Protein AF-A0A9Q3XVC5-F1 (afdb_monomer_lite)

Radius of gyration: 18.22 Å; chains: 1; bounding box: 41×33×50 Å

Foldseek 3Di:
DLVVLAVDWDFLVVVVVVCCVVVVVVDDSVNRVVVVVVCVVVVQKDWDFDDDPDDHTTIIIHGDPVNVVVVVVVVVVVVVVVVVVVVVVVVVCCVPVND

Secondary structure (DSSP, 8-state):
-HHHHTTS-EEHHHHHHHHHHTT-TT--HHHHHHHHHHHHHTTSEEEEEE--SSSS-EEEEEE-HHHHHHHHHHHHHHHHHHHHHHHHHHHHHHHHS--

Structure (mmCIF, N/CA/C/O backbone):
data_AF-A0A9Q3XVC5-F1
#
_entry.id   AF-A0A9Q3XVC5-F1
#
loop_
_atom_site.group_PDB
_atom_site.id
_atom_site.type_symbol
_atom_site.label_atom_id
_atom_site.label_alt_id
_atom_site.label_comp_id
_atom_site.label_asym_id
_atom_site.label_entity_id
_atom_site.label_seq_id
_atom_site.pdbx_PDB_ins_code
_atom_site.Cartn_x
_atom_site.Cartn_y
_atom_site.Cartn_z
_atom_site.occupancy
_atom_site.B_iso_or_equiv
_atom_site.auth_seq_id
_atom_site.auth_comp_id
_atom_site.auth_asym_id
_atom_site.auth_atom_id
_atom_site.pdbx_PDB_model_num
ATOM 1 N N . MET A 1 1 ? 0.314 1.163 0.081 1.00 90.94 1 MET A N 1
ATOM 2 C CA . MET A 1 1 ? 1.033 0.721 -1.143 1.00 90.94 1 MET A CA 1
ATOM 3 C C . MET A 1 1 ? 0.094 0.233 -2.239 1.00 90.94 1 MET A C 1
ATOM 5 O O . MET A 1 1 ? 0.060 0.891 -3.267 1.00 90.94 1 MET A O 1
ATOM 9 N N . LEU A 1 2 ? -0.691 -0.842 -2.046 1.00 95.38 2 LEU A N 1
ATOM 10 C CA . LEU A 1 2 ? -1.601 -1.356 -3.093 1.00 95.38 2 LEU A CA 1
ATOM 11 C C . LEU A 1 2 ? -2.543 -0.286 -3.661 1.00 95.38 2 LEU A C 1
ATOM 13 O O . LEU A 1 2 ? -2.664 -0.173 -4.874 1.00 95.38 2 LEU A O 1
ATOM 17 N N . LEU A 1 3 ? -3.132 0.553 -2.801 1.00 95.62 3 LEU A N 1
ATOM 18 C CA . LEU A 1 3 ? -3.989 1.658 -3.242 1.00 95.62 3 LEU A CA 1
ATOM 19 C C . LEU A 1 3 ? -3.273 2.621 -4.206 1.00 95.62 3 LEU A C 1
ATOM 21 O O . LEU A 1 3 ? -3.873 3.054 -5.184 1.00 95.62 3 LEU A O 1
ATOM 25 N N . ILE A 1 4 ? -1.990 2.912 -3.977 1.00 95.12 4 ILE A N 1
ATOM 26 C CA . ILE A 1 4 ? -1.185 3.788 -4.843 1.00 95.12 4 ILE A CA 1
ATOM 27 C C . ILE A 1 4 ? -0.881 3.080 -6.172 1.00 95.12 4 ILE A C 1
ATOM 29 O O . ILE A 1 4 ? -1.176 3.618 -7.233 1.00 95.12 4 ILE A O 1
ATOM 33 N N . ILE A 1 5 ? -0.387 1.837 -6.113 1.00 96.06 5 ILE A N 1
ATOM 34 C CA . ILE A 1 5 ? -0.048 1.018 -7.295 1.00 96.06 5 ILE A CA 1
ATOM 35 C C . ILE A 1 5 ? -1.291 0.717 -8.158 1.00 96.06 5 ILE A C 1
ATOM 37 O O . ILE A 1 5 ? -1.188 0.455 -9.353 1.00 96.06 5 ILE A O 1
ATOM 41 N N . SER A 1 6 ? -2.492 0.753 -7.575 1.00 95.75 6 SER A N 1
ATOM 42 C CA . SER A 1 6 ? -3.737 0.508 -8.311 1.00 95.75 6 SER A CA 1
ATOM 43 C C . SER A 1 6 ? -4.105 1.606 -9.314 1.00 95.75 6 SER A C 1
ATOM 45 O O . SER A 1 6 ? -4.872 1.327 -10.245 1.00 95.75 6 SER A O 1
ATOM 47 N N . ARG A 1 7 ? -3.571 2.821 -9.115 1.00 94.12 7 ARG A N 1
ATOM 48 C CA . ARG A 1 7 ? -3.855 4.023 -9.914 1.00 94.12 7 ARG A CA 1
ATOM 49 C C . ARG A 1 7 ? -2.939 4.133 -11.126 1.00 94.12 7 ARG A C 1
ATOM 51 O O . ARG A 1 7 ? -3.399 4.496 -12.201 1.00 94.12 7 ARG A O 1
ATOM 58 N N . GLU A 1 8 ? -1.665 3.808 -10.948 1.00 91.06 8 GLU A N 1
ATOM 59 C CA . GLU A 1 8 ? -0.637 3.897 -11.982 1.00 91.06 8 GLU A CA 1
ATOM 60 C C . GLU A 1 8 ? 0.498 2.900 -11.713 1.00 91.06 8 GLU A C 1
ATOM 62 O O . GLU A 1 8 ? 0.752 2.507 -10.572 1.00 91.06 8 GLU A O 1
ATOM 67 N N . GLU A 1 9 ? 1.183 2.480 -12.778 1.00 92.69 9 GLU A N 1
ATOM 68 C CA . GLU A 1 9 ? 2.354 1.607 -12.682 1.00 92.69 9 GLU A CA 1
ATOM 69 C C . GLU A 1 9 ? 3.580 2.423 -12.256 1.00 92.69 9 GLU A C 1
ATOM 71 O O . GLU A 1 9 ? 3.954 3.387 -12.923 1.00 92.69 9 GLU A O 1
ATOM 76 N N . LEU A 1 10 ? 4.236 2.031 -11.162 1.00 92.81 10 LEU A N 1
ATOM 77 C CA . LEU A 1 10 ? 5.277 2.839 -10.515 1.00 92.81 10 LEU A CA 1
ATOM 78 C C . LEU A 1 10 ? 6.528 2.027 -10.205 1.00 92.81 10 LEU A C 1
ATOM 80 O O . LEU A 1 10 ? 6.442 0.851 -9.866 1.00 92.81 10 LEU A O 1
ATOM 84 N N . TYR A 1 11 ? 7.697 2.667 -10.244 1.00 91.94 11 TYR A N 1
ATOM 85 C CA . TYR A 1 11 ? 8.934 2.095 -9.705 1.00 91.94 11 TYR A CA 1
ATOM 86 C C . TYR A 1 11 ? 9.190 2.573 -8.270 1.00 91.94 11 TYR A C 1
ATOM 88 O O . TYR A 1 11 ? 8.618 3.569 -7.825 1.00 91.94 11 TYR A O 1
ATOM 96 N N . GLY A 1 12 ? 10.058 1.856 -7.547 1.00 87.81 12 GLY A N 1
ATOM 97 C CA . GLY A 1 12 ? 10.223 1.980 -6.089 1.00 87.81 12 GLY A CA 1
ATOM 98 C C . GLY A 1 12 ? 10.416 3.409 -5.570 1.00 87.81 12 GLY A C 1
ATOM 99 O O . GLY A 1 12 ? 9.759 3.793 -4.609 1.00 87.81 12 GLY A O 1
ATOM 100 N N . TYR A 1 13 ? 11.238 4.220 -6.242 1.00 88.81 13 TYR A N 1
ATOM 101 C CA . TYR A 1 13 ? 11.467 5.614 -5.847 1.00 88.81 13 TYR A CA 1
ATOM 102 C C . TYR A 1 13 ? 10.200 6.478 -5.948 1.00 88.81 13 TYR A C 1
ATOM 104 O O . TYR A 1 13 ? 9.853 7.159 -4.989 1.00 88.81 13 TYR A O 1
ATOM 112 N N . VAL A 1 14 ? 9.465 6.415 -7.068 1.00 91.50 14 VAL A N 1
ATOM 113 C CA . VAL A 1 14 ? 8.221 7.198 -7.215 1.00 91.50 14 VAL A CA 1
ATOM 114 C C . VAL A 1 14 ? 7.166 6.697 -6.239 1.00 91.50 14 VAL A C 1
ATOM 116 O O . VAL A 1 14 ? 6.441 7.497 -5.662 1.00 91.50 14 VAL A O 1
ATOM 119 N N . LEU A 1 15 ? 7.102 5.387 -5.984 1.00 92.38 15 LEU A N 1
ATOM 120 C CA . LEU A 1 15 ? 6.212 4.857 -4.955 1.00 92.38 15 LEU A CA 1
ATOM 121 C C . LEU A 1 15 ? 6.535 5.430 -3.567 1.00 92.38 15 LEU A C 1
ATOM 123 O O . LEU A 1 15 ? 5.601 5.768 -2.841 1.00 92.38 15 LEU A O 1
ATOM 127 N N . ASN A 1 16 ? 7.817 5.549 -3.207 1.00 90.69 16 ASN A N 1
ATOM 128 C CA . ASN A 1 16 ? 8.208 6.195 -1.956 1.00 90.69 16 ASN A CA 1
ATOM 129 C C . ASN A 1 16 ? 7.750 7.658 -1.942 1.00 90.69 16 ASN A C 1
ATOM 131 O O . ASN A 1 16 ? 7.024 8.059 -1.041 1.00 90.69 16 ASN A O 1
ATOM 135 N N . GLN A 1 17 ? 8.047 8.420 -2.995 1.00 91.25 17 GLN A N 1
ATOM 136 C CA . GLN A 1 17 ? 7.602 9.809 -3.099 1.00 91.25 17 GLN A CA 1
ATOM 137 C C . GLN A 1 17 ? 6.079 9.950 -2.904 1.00 91.25 17 GLN A C 1
ATOM 139 O O . GLN A 1 17 ? 5.632 10.764 -2.101 1.00 91.25 17 GLN A O 1
ATOM 144 N N . ARG A 1 18 ? 5.273 9.099 -3.552 1.00 92.94 18 ARG A N 1
ATOM 145 C CA . ARG A 1 18 ? 3.808 9.093 -3.387 1.00 92.94 18 ARG A CA 1
ATOM 146 C C . ARG A 1 18 ? 3.360 8.753 -1.963 1.00 92.94 18 ARG A C 1
ATOM 148 O O . ARG A 1 18 ? 2.336 9.262 -1.513 1.00 92.94 18 ARG A O 1
ATOM 155 N N . LEU A 1 19 ? 4.073 7.865 -1.266 1.00 91.75 19 LEU A N 1
ATOM 156 C CA . LEU A 1 19 ? 3.793 7.542 0.137 1.00 91.75 19 LEU A CA 1
ATOM 157 C C . LEU A 1 19 ? 4.061 8.753 1.034 1.00 91.75 19 LEU A C 1
ATOM 159 O O . LEU A 1 19 ? 3.198 9.111 1.833 1.00 91.75 19 LEU A O 1
ATOM 163 N N . GLN A 1 20 ? 5.205 9.406 0.848 1.00 91.31 20 GLN A N 1
ATOM 164 C CA . GLN A 1 20 ? 5.603 10.609 1.580 1.00 91.31 20 GLN A CA 1
ATOM 165 C C . GLN A 1 20 ? 4.578 11.738 1.372 1.00 91.31 20 GLN A C 1
ATOM 167 O O . GLN A 1 20 ? 4.048 12.278 2.340 1.00 91.31 20 GLN A O 1
ATOM 172 N N . GLU A 1 21 ? 4.185 12.001 0.118 1.00 92.12 21 GLU A N 1
ATOM 173 C CA . GLU A 1 21 ? 3.122 12.960 -0.247 1.00 92.12 21 GLU A CA 1
ATOM 174 C C . GLU A 1 21 ? 1.757 12.624 0.383 1.00 92.12 21 GLU A C 1
ATOM 176 O O . GLU A 1 21 ? 0.923 13.505 0.573 1.00 92.12 21 GLU A O 1
ATOM 181 N N . SER A 1 22 ? 1.521 11.354 0.725 1.00 91.94 22 SER A N 1
ATOM 182 C CA . SER A 1 22 ? 0.286 10.881 1.366 1.00 91.94 22 SER A CA 1
ATOM 183 C C . SER A 1 22 ? 0.352 10.885 2.902 1.00 91.94 22 SER A C 1
ATOM 185 O O . SER A 1 22 ? -0.531 10.311 3.539 1.00 91.94 22 SER A O 1
ATOM 187 N N . GLY A 1 23 ? 1.384 11.490 3.503 1.00 92.25 23 GLY A N 1
ATOM 188 C CA . GLY A 1 23 ? 1.551 11.585 4.959 1.00 92.25 23 GLY A CA 1
ATOM 189 C C . GLY A 1 23 ? 2.248 10.385 5.609 1.00 92.25 23 GLY A C 1
ATOM 190 O O . GLY A 1 23 ? 2.180 10.231 6.824 1.00 92.25 23 GLY A O 1
ATOM 191 N N . PHE A 1 24 ? 2.908 9.524 4.825 1.00 90.75 24 PHE A N 1
ATOM 192 C CA . PHE A 1 24 ? 3.747 8.430 5.336 1.00 90.75 24 PHE A CA 1
ATOM 193 C C . PHE A 1 24 ? 5.228 8.825 5.366 1.00 90.75 24 PHE A C 1
ATOM 195 O O . PHE A 1 24 ? 6.095 8.054 4.955 1.00 90.75 24 PHE A O 1
ATOM 202 N N . ASP A 1 25 ? 5.510 10.037 5.830 1.00 85.25 25 ASP A N 1
ATOM 203 C CA . ASP A 1 25 ? 6.835 10.653 5.796 1.00 85.25 25 ASP A CA 1
ATOM 204 C C . ASP A 1 25 ? 7.894 9.897 6.621 1.00 85.25 25 ASP A C 1
ATOM 206 O O . ASP A 1 25 ? 9.069 9.808 6.267 1.00 85.25 25 ASP A O 1
ATOM 210 N N . THR A 1 26 ? 7.450 9.234 7.683 1.00 85.50 26 THR A N 1
ATOM 211 C CA . THR A 1 26 ? 8.290 8.402 8.558 1.00 85.50 26 THR A CA 1
ATOM 212 C C . THR A 1 26 ? 8.646 7.019 7.992 1.00 85.50 26 THR A C 1
ATOM 214 O O . THR A 1 26 ? 9.436 6.289 8.598 1.00 85.50 26 THR A O 1
ATOM 217 N N . VAL A 1 27 ? 8.093 6.616 6.840 1.00 84.38 27 VAL A N 1
ATOM 218 C CA . VAL A 1 27 ? 8.361 5.294 6.251 1.00 84.38 27 VAL A CA 1
ATOM 219 C C . VAL A 1 27 ? 9.703 5.296 5.521 1.00 84.38 27 VAL A C 1
ATOM 221 O O . VAL A 1 27 ? 9.878 5.965 4.506 1.00 84.38 27 VAL A O 1
ATOM 224 N N . SER A 1 28 ? 10.646 4.491 6.013 1.00 81.62 28 SER A N 1
ATOM 225 C CA . SER A 1 28 ? 11.971 4.348 5.400 1.00 81.62 28 SER A CA 1
ATOM 226 C C . SER A 1 28 ? 11.955 3.502 4.120 1.00 81.62 28 SER A C 1
ATOM 228 O O . SER A 1 28 ? 11.154 2.571 3.982 1.00 81.62 28 SER A O 1
ATOM 230 N N . ASP A 1 29 ? 12.932 3.727 3.235 1.00 76.56 29 ASP A N 1
ATOM 231 C CA . ASP A 1 29 ? 13.193 2.854 2.078 1.00 76.56 29 ASP A CA 1
ATOM 232 C C . ASP A 1 29 ? 13.358 1.382 2.489 1.00 76.56 29 ASP A C 1
ATOM 234 O O . ASP A 1 29 ? 12.843 0.478 1.824 1.00 76.56 29 ASP A O 1
ATOM 238 N N . GLY A 1 30 ? 14.007 1.136 3.634 1.00 84.44 30 GLY A N 1
ATOM 239 C CA . GLY A 1 30 ? 14.205 -0.198 4.206 1.00 84.44 30 GLY A CA 1
ATOM 240 C C . GLY A 1 30 ? 12.902 -0.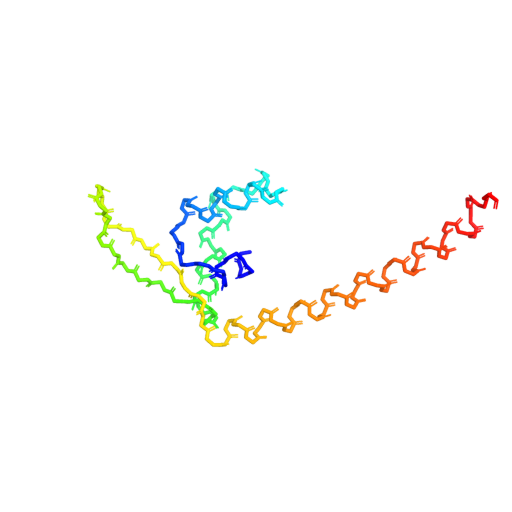925 4.556 1.00 84.44 30 GLY A C 1
ATOM 241 O O . GLY A 1 30 ? 12.895 -2.147 4.663 1.00 84.44 30 GLY A O 1
ATOM 242 N N . THR A 1 31 ? 11.787 -0.203 4.678 1.00 87.00 31 THR A N 1
ATOM 243 C CA . THR A 1 31 ? 10.450 -0.758 4.929 1.00 87.00 31 THR A CA 1
ATOM 244 C C . THR A 1 31 ? 9.684 -1.025 3.629 1.00 87.00 31 THR A C 1
ATOM 246 O O . THR A 1 31 ? 8.898 -1.972 3.547 1.00 87.00 31 THR A O 1
ATOM 249 N N . ILE A 1 32 ? 9.925 -0.223 2.588 1.00 88.25 32 ILE A N 1
ATOM 250 C CA . ILE A 1 32 ? 9.171 -0.281 1.329 1.00 88.25 32 ILE A CA 1
ATOM 251 C C . ILE A 1 32 ? 9.520 -1.532 0.524 1.00 88.25 32 ILE A C 1
ATOM 253 O O . ILE A 1 32 ? 8.622 -2.241 0.065 1.00 88.25 32 ILE A O 1
ATOM 257 N N . TYR A 1 33 ? 10.807 -1.842 0.361 1.00 88.56 33 TYR A N 1
ATOM 258 C CA . TYR A 1 33 ? 11.219 -2.978 -0.469 1.00 88.56 33 TYR A CA 1
ATOM 259 C C . TYR A 1 33 ? 10.761 -4.338 0.084 1.00 88.56 33 TYR A C 1
ATOM 261 O O . TYR A 1 33 ? 10.217 -5.123 -0.699 1.00 88.56 33 TYR A O 1
ATOM 269 N N . PRO A 1 34 ? 10.871 -4.630 1.397 1.00 92.81 34 PRO A N 1
ATOM 270 C CA . PRO A 1 34 ? 10.296 -5.850 1.964 1.00 92.81 34 PRO A CA 1
ATOM 271 C C . PRO A 1 34 ? 8.776 -5.937 1.789 1.00 92.81 34 PRO A C 1
ATOM 273 O O . PRO A 1 34 ? 8.246 -7.007 1.485 1.00 92.81 34 PRO A O 1
ATOM 276 N N . ALA A 1 35 ? 8.060 -4.815 1.919 1.00 93.25 35 ALA A N 1
ATOM 277 C CA . ALA A 1 35 ? 6.618 -4.782 1.691 1.00 93.25 35 ALA A CA 1
ATOM 278 C C . ALA A 1 35 ? 6.261 -5.091 0.226 1.00 93.25 35 ALA A C 1
ATOM 280 O O . ALA A 1 35 ? 5.360 -5.887 -0.031 1.00 93.25 35 ALA A O 1
ATOM 281 N N . LEU A 1 36 ? 7.003 -4.541 -0.739 1.00 94.00 36 LEU A N 1
ATOM 282 C CA . LEU A 1 36 ? 6.836 -4.870 -2.158 1.00 94.00 36 LEU A CA 1
ATOM 283 C C . LEU A 1 36 ? 7.121 -6.345 -2.446 1.00 94.00 36 LEU A C 1
ATOM 285 O O . LEU A 1 36 ? 6.346 -6.987 -3.152 1.00 94.00 36 LEU A O 1
ATOM 289 N N . GLN A 1 37 ? 8.191 -6.905 -1.875 1.00 94.00 37 GLN A N 1
ATOM 290 C CA . GLN A 1 37 ? 8.499 -8.332 -2.007 1.00 94.00 37 GLN A CA 1
ATOM 291 C C . GLN A 1 37 ? 7.371 -9.207 -1.456 1.00 94.00 37 GLN A C 1
ATOM 293 O O . GLN A 1 37 ? 6.994 -10.191 -2.093 1.00 94.00 37 GLN A O 1
ATOM 298 N N . LYS A 1 38 ? 6.791 -8.833 -0.308 1.00 96.56 38 LYS A N 1
ATOM 299 C CA . LYS A 1 38 ? 5.635 -9.531 0.260 1.00 96.56 38 LYS A CA 1
ATOM 300 C C . LYS A 1 38 ? 4.437 -9.489 -0.691 1.00 96.56 38 LYS A C 1
ATOM 302 O O . LYS A 1 38 ? 3.907 -10.548 -1.006 1.00 96.56 38 LYS A O 1
ATOM 307 N N . LEU A 1 39 ? 4.070 -8.310 -1.194 1.00 97.06 39 LEU A N 1
ATOM 308 C CA . LEU A 1 39 ? 2.948 -8.150 -2.127 1.00 97.06 39 LEU A CA 1
ATOM 309 C C . LEU A 1 39 ? 3.155 -8.921 -3.441 1.00 97.06 39 LEU A C 1
ATOM 311 O O . LEU A 1 39 ? 2.194 -9.445 -3.997 1.00 97.06 39 LEU A O 1
ATOM 315 N N . GLN A 1 40 ? 4.395 -9.012 -3.935 1.00 96.88 40 GLN A N 1
ATOM 316 C CA . GLN A 1 40 ? 4.722 -9.841 -5.100 1.00 96.88 40 GLN A CA 1
ATOM 317 C C . GLN A 1 40 ? 4.563 -11.331 -4.804 1.00 96.88 40 GLN A C 1
ATOM 319 O O . GLN A 1 40 ? 3.982 -12.058 -5.603 1.00 96.88 40 GLN A O 1
ATOM 324 N N . ARG A 1 41 ? 5.075 -11.788 -3.656 1.00 97.94 41 ARG A N 1
ATOM 325 C CA . ARG A 1 41 ? 4.977 -13.188 -3.226 1.00 97.94 41 ARG A CA 1
ATOM 326 C C . ARG A 1 41 ? 3.528 -13.625 -3.008 1.00 97.94 41 ARG A C 1
ATOM 328 O O . ARG A 1 41 ? 3.205 -14.773 -3.272 1.00 97.94 41 ARG A O 1
ATOM 335 N N . GLU A 1 42 ? 2.675 -12.716 -2.547 1.00 97.94 42 GLU A N 1
ATOM 336 C CA . GLU A 1 42 ? 1.231 -12.938 -2.391 1.00 97.94 42 GLU A CA 1
ATOM 337 C C . GLU A 1 42 ? 0.458 -12.819 -3.717 1.00 97.94 42 GLU A C 1
ATOM 339 O O . GLU A 1 42 ? -0.747 -13.027 -3.742 1.00 97.94 42 GLU A O 1
ATOM 344 N N . GLY A 1 43 ? 1.128 -12.493 -4.829 1.00 98.19 43 GLY A N 1
ATOM 345 C CA . GLY A 1 43 ? 0.502 -12.394 -6.149 1.00 98.19 43 GLY A CA 1
ATOM 346 C C . GLY A 1 43 ? -0.321 -11.123 -6.370 1.00 98.19 43 GLY A C 1
ATOM 347 O O . GLY A 1 43 ? -0.950 -10.978 -7.415 1.00 98.19 43 GLY A O 1
ATOM 348 N N . TYR A 1 44 ? -0.303 -10.165 -5.440 1.00 98.56 44 TYR A N 1
ATOM 349 C CA . TYR A 1 44 ? -1.100 -8.935 -5.535 1.00 98.56 44 TYR A CA 1
ATOM 350 C C . TYR A 1 44 ? -0.508 -7.887 -6.476 1.00 98.56 44 TYR A C 1
ATOM 352 O O . TYR A 1 44 ? -1.225 -7.022 -6.985 1.00 98.56 44 TYR A O 1
ATOM 360 N N . ILE A 1 45 ? 0.800 -7.948 -6.719 1.00 98.31 45 ILE A N 1
ATOM 361 C CA . ILE A 1 45 ? 1.468 -7.103 -7.707 1.00 98.31 45 ILE A CA 1
ATOM 362 C C . ILE A 1 45 ? 2.439 -7.933 -8.544 1.00 98.31 45 ILE A C 1
ATOM 364 O O . ILE A 1 45 ? 3.055 -8.882 -8.062 1.00 98.31 45 ILE A O 1
ATOM 368 N N . VAL A 1 46 ? 2.640 -7.516 -9.787 1.00 97.56 46 VAL A N 1
ATOM 369 C CA . VAL A 1 46 ? 3.728 -7.989 -10.649 1.00 97.56 46 VAL A CA 1
ATOM 370 C C . VAL A 1 46 ? 4.759 -6.887 -10.818 1.00 97.56 46 VAL A C 1
ATOM 372 O O . VAL A 1 46 ? 4.447 -5.705 -10.673 1.00 97.56 46 VAL A O 1
ATOM 375 N N . GLY A 1 47 ? 6.003 -7.279 -11.080 1.00 95.62 47 GLY A N 1
ATOM 376 C CA . GLY A 1 47 ? 7.110 -6.352 -11.265 1.00 95.62 47 GLY A CA 1
ATOM 377 C C . GLY A 1 47 ? 7.852 -6.653 -12.557 1.00 95.62 47 GLY A C 1
ATOM 378 O O . GLY A 1 47 ? 8.374 -7.755 -12.704 1.00 95.62 47 GLY A O 1
ATOM 379 N N . GLU A 1 48 ? 7.939 -5.672 -13.446 1.00 94.81 48 GLU A N 1
ATOM 380 C CA . GLU A 1 48 ? 8.563 -5.790 -14.764 1.00 94.81 48 GLU A CA 1
ATOM 381 C C . GLU A 1 48 ? 9.774 -4.864 -14.866 1.00 94.81 48 GLU A C 1
ATOM 383 O O . GLU A 1 48 ? 9.696 -3.678 -14.539 1.00 94.81 48 GLU A O 1
ATOM 388 N N . MET A 1 49 ? 10.902 -5.393 -15.340 1.00 95.12 49 MET A N 1
ATOM 389 C CA . MET A 1 49 ? 12.061 -4.564 -15.664 1.00 95.12 49 MET A CA 1
ATOM 390 C C . MET A 1 49 ? 11.806 -3.827 -16.974 1.00 95.12 49 MET A C 1
ATOM 392 O O . MET A 1 49 ? 11.544 -4.451 -18.000 1.00 95.12 49 MET A O 1
ATOM 396 N N . ARG A 1 50 ? 11.918 -2.499 -16.953 1.00 94.06 50 ARG A N 1
ATOM 397 C CA . ARG A 1 50 ? 11.761 -1.650 -18.136 1.00 94.06 50 ARG A CA 1
ATOM 398 C C . ARG A 1 50 ? 12.977 -0.758 -18.307 1.00 94.06 50 ARG A C 1
ATOM 400 O O . ARG A 1 50 ? 13.569 -0.305 -17.325 1.00 94.06 50 ARG A O 1
ATOM 407 N N . LYS A 1 51 ? 13.340 -0.492 -19.562 1.00 91.81 51 LYS A N 1
ATOM 408 C CA . LYS A 1 51 ? 14.330 0.543 -19.878 1.00 91.81 51 LYS A CA 1
ATOM 409 C C . LYS A 1 51 ? 13.773 1.885 -19.411 1.00 91.81 51 LYS A C 1
ATOM 411 O O . LYS A 1 51 ? 12.631 2.214 -19.725 1.00 91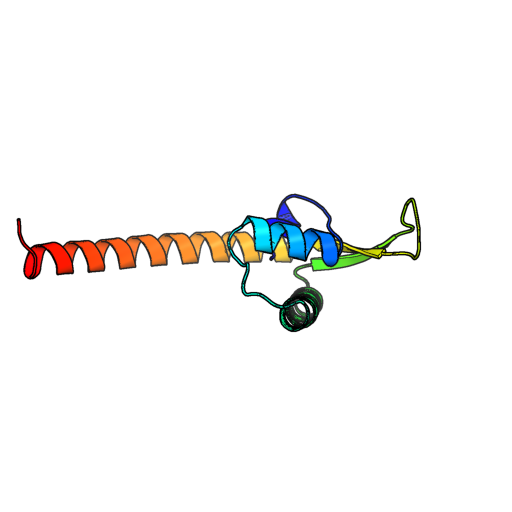.81 51 LYS A O 1
ATOM 416 N N . SER A 1 52 ? 14.553 2.627 -18.639 1.00 83.25 52 SER A N 1
ATOM 417 C CA . SER A 1 52 ? 14.236 4.018 -18.349 1.00 83.25 52 SER A CA 1
ATOM 418 C C . SER A 1 52 ? 14.680 4.897 -19.525 1.00 83.25 52 SER A C 1
ATOM 420 O O . SER A 1 52 ? 15.601 4.513 -20.250 1.00 83.25 52 SER A O 1
ATOM 422 N N . PRO A 1 53 ? 14.049 6.070 -19.724 1.00 78.75 53 PRO A N 1
ATOM 423 C CA . PRO A 1 53 ? 14.514 7.053 -20.707 1.00 78.75 53 PRO A CA 1
ATOM 424 C C . PRO A 1 53 ? 15.970 7.466 -20.462 1.00 78.75 53 PRO A C 1
ATOM 426 O O . PRO A 1 53 ? 16.726 7.676 -21.402 1.00 78.75 53 PRO A O 1
ATOM 429 N N . GLU A 1 54 ? 16.365 7.514 -19.187 1.00 82.69 54 GLU A N 1
ATOM 430 C CA . GLU A 1 54 ? 17.717 7.827 -18.740 1.00 82.69 54 GLU A CA 1
ATOM 431 C C . GLU A 1 54 ? 18.142 6.871 -17.618 1.00 82.69 54 GLU A C 1
ATOM 433 O O . GLU A 1 54 ? 17.354 6.550 -16.717 1.00 82.69 54 GLU A O 1
ATOM 438 N N . GLY A 1 55 ? 19.396 6.418 -17.654 1.00 84.50 55 GLY A N 1
ATOM 439 C CA . GLY A 1 55 ? 19.994 5.584 -16.608 1.00 84.50 55 GLY A CA 1
ATOM 440 C C . GLY A 1 55 ? 19.666 4.081 -16.690 1.00 84.50 55 GLY A C 1
ATOM 441 O O . GLY A 1 55 ? 19.273 3.579 -17.745 1.00 84.50 55 GLY A O 1
ATOM 442 N N . PRO A 1 56 ? 19.888 3.331 -15.593 1.00 91.06 56 PRO A N 1
ATOM 443 C CA . PRO A 1 56 ? 19.701 1.884 -15.569 1.00 91.06 56 PRO A CA 1
ATOM 444 C C . PRO A 1 56 ? 18.221 1.497 -15.585 1.00 91.06 56 PRO A C 1
ATOM 446 O O . PRO A 1 56 ? 17.361 2.228 -15.093 1.00 91.06 56 PRO A O 1
ATOM 449 N N . ALA A 1 57 ? 17.940 0.293 -16.088 1.00 92.19 57 ALA A N 1
ATOM 450 C CA . ALA A 1 57 ? 16.594 -0.267 -16.101 1.00 92.19 57 ALA A CA 1
ATOM 451 C C . ALA A 1 57 ? 15.950 -0.240 -14.704 1.00 92.19 57 ALA A C 1
ATOM 453 O O . ALA A 1 57 ? 16.588 -0.544 -13.694 1.00 92.19 57 ALA A O 1
ATOM 454 N N . ARG A 1 58 ? 14.658 0.092 -14.660 1.00 94.19 58 ARG A N 1
ATOM 455 C CA . ARG A 1 58 ? 13.876 0.214 -13.425 1.00 94.19 58 ARG A CA 1
ATOM 456 C C . ARG A 1 58 ? 12.816 -0.874 -13.376 1.00 94.19 58 ARG A C 1
ATOM 458 O O . ARG A 1 58 ? 12.216 -1.211 -14.396 1.00 94.19 58 ARG A O 1
ATOM 465 N N . LYS A 1 59 ? 12.565 -1.405 -12.181 1.00 93.81 59 LYS A N 1
ATOM 466 C CA . LYS A 1 59 ? 11.462 -2.338 -11.943 1.00 93.81 59 LYS A CA 1
ATOM 467 C C . LYS A 1 59 ? 10.180 -1.551 -11.694 1.00 93.81 59 LYS A C 1
ATOM 469 O O . LYS A 1 59 ? 10.096 -0.841 -10.693 1.00 93.81 59 LYS A O 1
ATOM 474 N N . TYR A 1 60 ? 9.212 -1.675 -12.593 1.00 95.00 60 TYR A N 1
ATOM 475 C CA . TYR A 1 60 ? 7.880 -1.089 -12.461 1.00 95.00 60 TYR A CA 1
ATOM 476 C C . TYR A 1 60 ? 6.922 -2.117 -11.881 1.00 95.00 60 TYR A C 1
ATOM 478 O O . TYR A 1 60 ? 6.913 -3.268 -12.311 1.00 95.00 60 TYR A O 1
ATOM 486 N N . PHE A 1 61 ? 6.119 -1.697 -10.913 1.00 96.38 61 PHE A N 1
ATOM 487 C CA . PHE A 1 61 ? 5.127 -2.521 -10.246 1.00 96.38 61 PHE A CA 1
ATOM 488 C C . PHE A 1 61 ? 3.729 -2.184 -10.743 1.00 96.38 61 PHE A C 1
ATOM 490 O O . PHE A 1 61 ? 3.371 -1.013 -10.874 1.00 96.38 61 PHE A O 1
ATOM 497 N N . LYS A 1 62 ? 2.932 -3.225 -10.968 1.00 97.12 62 LYS A N 1
ATOM 498 C CA . LYS A 1 62 ? 1.539 -3.145 -11.405 1.00 97.12 62 LYS A CA 1
ATOM 499 C C . LYS A 1 62 ? 0.678 -4.043 -10.531 1.00 97.12 62 LYS A C 1
ATOM 501 O O . LYS A 1 62 ? 1.088 -5.154 -10.203 1.00 97.12 62 LYS A O 1
ATOM 506 N N . ILE A 1 63 ? -0.520 -3.583 -10.181 1.00 98.25 63 ILE A N 1
ATOM 507 C CA . ILE A 1 63 ? -1.493 -4.397 -9.448 1.00 98.25 63 ILE A CA 1
ATOM 508 C C . ILE A 1 63 ? -2.066 -5.512 -10.338 1.00 98.25 63 ILE A C 1
ATOM 510 O O . ILE A 1 63 ? -2.354 -5.290 -11.516 1.00 98.25 63 ILE A O 1
ATOM 514 N N . THR A 1 64 ? -2.254 -6.703 -9.775 1.00 98.44 64 THR A N 1
ATOM 515 C CA . THR A 1 64 ? -2.923 -7.831 -10.445 1.00 98.44 64 THR A CA 1
ATOM 516 C C . THR A 1 64 ? -4.438 -7.794 -10.225 1.00 98.44 64 THR A C 1
ATOM 518 O O . THR A 1 64 ? -4.948 -6.960 -9.474 1.00 98.44 64 THR A O 1
ATOM 521 N N . ALA A 1 65 ? -5.181 -8.702 -10.866 1.00 98.25 65 ALA A N 1
ATOM 522 C CA . ALA A 1 65 ? -6.609 -8.882 -10.590 1.00 98.25 65 ALA A CA 1
ATOM 523 C C . ALA A 1 65 ? -6.856 -9.303 -9.128 1.00 98.25 65 ALA A C 1
ATOM 525 O O . ALA A 1 65 ? -7.691 -8.706 -8.444 1.00 98.25 65 ALA A O 1
ATOM 526 N N . ASP A 1 66 ?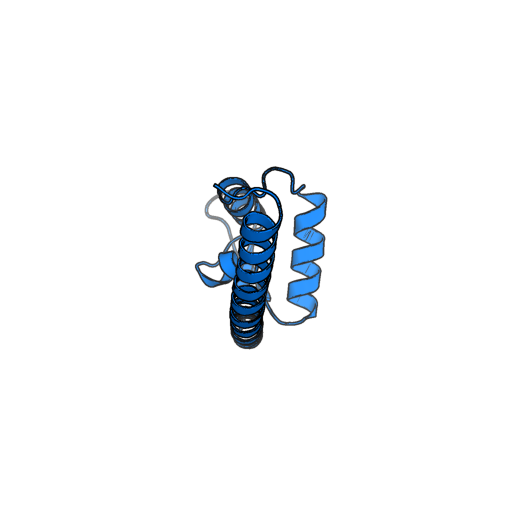 -6.059 -10.243 -8.615 1.00 98.38 66 ASP A N 1
ATOM 527 C CA . ASP A 1 66 ? -6.126 -10.684 -7.218 1.00 98.38 66 ASP A CA 1
ATOM 528 C C . ASP A 1 66 ? -5.781 -9.542 -6.259 1.00 98.38 66 ASP A C 1
ATOM 530 O O . ASP A 1 66 ? -6.466 -9.329 -5.262 1.00 98.38 66 ASP A O 1
ATOM 534 N N . GLY A 1 67 ? -4.777 -8.728 -6.603 1.00 98.44 67 GLY A N 1
ATOM 535 C CA . GLY A 1 67 ? -4.427 -7.537 -5.836 1.00 98.44 67 GLY A CA 1
ATOM 536 C C . GLY A 1 67 ? -5.542 -6.496 -5.793 1.00 98.44 67 GLY A C 1
ATOM 537 O O . GLY A 1 67 ? -5.752 -5.877 -4.751 1.00 98.44 67 GLY A O 1
ATOM 538 N N . ARG A 1 68 ? -6.286 -6.307 -6.894 1.00 98.25 68 ARG A N 1
ATOM 539 C CA . ARG A 1 68 ? -7.462 -5.418 -6.922 1.00 98.25 68 ARG A CA 1
ATOM 540 C C . ARG A 1 68 ? -8.583 -5.947 -6.034 1.00 98.25 68 ARG A C 1
ATOM 542 O O . ARG A 1 68 ? -9.144 -5.170 -5.269 1.00 98.25 68 ARG A O 1
ATOM 549 N N . THR A 1 69 ? -8.850 -7.249 -6.089 1.00 98.38 69 THR A N 1
ATOM 550 C CA . THR A 1 69 ? -9.853 -7.906 -5.236 1.00 98.38 69 THR A CA 1
ATOM 551 C C . THR A 1 69 ? -9.484 -7.776 -3.758 1.00 98.38 69 THR A C 1
ATOM 553 O O . THR A 1 69 ? -10.298 -7.346 -2.943 1.00 98.38 69 THR A O 1
ATOM 556 N N . HIS A 1 70 ? -8.223 -8.052 -3.412 1.00 98.12 70 HIS A N 1
ATOM 557 C CA . HIS A 1 70 ? -7.711 -7.889 -2.054 1.00 98.12 70 HIS A CA 1
ATOM 558 C C . HIS A 1 70 ? -7.803 -6.435 -1.570 1.00 98.12 70 HIS A C 1
ATOM 560 O O . HIS A 1 70 ? -8.221 -6.173 -0.443 1.00 98.12 70 HIS A O 1
ATOM 566 N N . LEU A 1 71 ? -7.445 -5.475 -2.429 1.00 98.12 71 LEU A N 1
ATOM 567 C CA . LEU A 1 71 ? -7.552 -4.052 -2.120 1.00 98.12 71 LEU A CA 1
ATOM 568 C C . LEU A 1 71 ? -9.003 -3.634 -1.859 1.00 98.12 71 LEU A C 1
ATOM 570 O O . LEU A 1 71 ? -9.245 -2.880 -0.920 1.00 98.12 71 LEU A O 1
ATOM 574 N N . GLN A 1 72 ? -9.956 -4.112 -2.660 1.00 98.25 72 GLN A N 1
ATOM 575 C CA . GLN A 1 72 ? -11.369 -3.806 -2.460 1.00 98.25 72 GLN A CA 1
ATOM 576 C C . GLN A 1 72 ? -11.856 -4.303 -1.093 1.00 98.25 72 GLN A C 1
ATOM 578 O O . GLN A 1 72 ? -12.379 -3.509 -0.313 1.00 98.25 72 GLN A O 1
ATOM 583 N N . LEU A 1 73 ? -11.585 -5.569 -0.759 1.00 97.94 73 LEU A N 1
ATOM 584 C CA . LEU A 1 73 ? -11.945 -6.144 0.540 1.00 97.94 73 LEU A CA 1
ATOM 585 C C . LEU A 1 73 ? -11.312 -5.371 1.708 1.00 97.94 73 LEU A C 1
ATOM 587 O O . LEU A 1 73 ? -11.950 -5.136 2.737 1.00 97.94 73 LEU A O 1
ATOM 591 N N . PHE A 1 74 ? -10.056 -4.948 1.548 1.00 97.38 74 PHE A N 1
ATOM 592 C CA . PHE A 1 74 ? -9.374 -4.126 2.541 1.00 97.38 74 PHE A CA 1
ATOM 593 C C . PHE A 1 74 ? -10.078 -2.776 2.748 1.00 97.38 74 PHE A C 1
ATOM 595 O O . PHE A 1 74 ? -10.281 -2.370 3.890 1.00 97.38 74 PHE A O 1
ATOM 602 N N . ILE A 1 75 ? -10.466 -2.087 1.669 1.00 97.44 75 ILE A N 1
ATOM 603 C CA . ILE A 1 75 ? -11.163 -0.792 1.740 1.00 97.44 75 ILE A CA 1
ATOM 604 C C . ILE A 1 75 ? -12.514 -0.943 2.444 1.00 97.44 75 ILE A C 1
ATOM 606 O O . ILE A 1 75 ? -12.835 -0.131 3.312 1.00 97.44 75 ILE A O 1
ATOM 610 N N . GLU A 1 76 ? -13.280 -1.978 2.103 1.00 98.12 76 GLU A N 1
ATOM 611 C CA . GLU A 1 76 ? -14.574 -2.275 2.728 1.00 98.12 76 GLU A CA 1
ATOM 612 C C . GLU A 1 76 ? -14.409 -2.527 4.235 1.00 98.12 76 GLU A C 1
ATOM 614 O O . GLU A 1 76 ? -15.058 -1.876 5.057 1.00 98.12 76 GLU A O 1
ATOM 619 N N . THR A 1 77 ? -13.455 -3.385 4.607 1.00 97.88 77 THR A N 1
ATOM 620 C CA . THR A 1 77 ? -13.149 -3.699 6.013 1.00 97.88 77 THR A CA 1
ATOM 621 C C . THR A 1 77 ? -12.704 -2.456 6.788 1.00 97.88 77 THR A C 1
ATOM 623 O O . THR A 1 77 ? -13.157 -2.214 7.908 1.00 97.88 77 THR A O 1
ATOM 626 N N . TRP A 1 78 ? -11.829 -1.641 6.194 1.00 97.75 78 TRP A N 1
ATOM 627 C CA . TRP A 1 78 ? -11.336 -0.413 6.813 1.00 97.75 78 TRP A CA 1
ATOM 628 C C . TRP A 1 78 ? -12.447 0.622 7.002 1.00 97.75 78 TRP A C 1
ATOM 630 O O . TRP A 1 78 ? -12.514 1.268 8.046 1.00 97.75 78 TRP A O 1
ATOM 640 N N . SER A 1 79 ? -13.337 0.765 6.016 1.00 97.88 79 SER A N 1
ATOM 641 C CA . SER A 1 79 ? -14.483 1.671 6.100 1.00 97.88 79 SER A CA 1
ATOM 642 C C . SER A 1 79 ? -15.403 1.292 7.261 1.00 97.88 79 SER A C 1
ATOM 644 O O . SER A 1 79 ? -15.758 2.158 8.062 1.00 97.88 79 SER A O 1
ATOM 646 N N . GLN A 1 80 ? -15.697 -0.002 7.418 1.00 98.12 80 GLN A N 1
ATOM 647 C CA . GLN A 1 80 ? -16.509 -0.492 8.529 1.00 98.12 80 GLN A CA 1
ATOM 648 C C . GLN A 1 80 ? -15.837 -0.248 9.885 1.00 98.12 80 GLN A C 1
ATOM 650 O O . GLN A 1 80 ? -16.481 0.227 10.820 1.00 98.12 80 GLN A O 1
ATOM 655 N N . LEU A 1 81 ? -14.538 -0.545 10.002 1.00 98.25 81 LEU A N 1
ATOM 656 C CA . LEU A 1 81 ? -13.790 -0.310 11.238 1.00 98.25 81 LEU A CA 1
ATOM 657 C C . LEU A 1 81 ? -13.800 1.173 11.618 1.00 98.25 81 LEU A C 1
ATOM 659 O O . LEU A 1 81 ? -14.036 1.506 12.778 1.00 98.25 81 LEU A O 1
ATOM 663 N N . LYS A 1 82 ? -13.575 2.055 10.638 1.00 98.31 82 LYS A N 1
ATOM 664 C CA . LYS A 1 82 ? -13.606 3.504 10.834 1.00 98.31 82 LYS A CA 1
ATOM 665 C C . LYS A 1 82 ? -14.957 3.954 11.397 1.00 98.31 82 LYS A C 1
ATOM 667 O O . LYS A 1 82 ? -14.971 4.613 12.429 1.00 98.31 82 LYS A O 1
ATOM 672 N N . GLN A 1 83 ? -16.064 3.548 10.773 1.00 98.12 83 GLN A N 1
ATOM 673 C CA . GLN A 1 83 ? -17.415 3.905 11.228 1.00 98.12 83 GLN A CA 1
ATOM 674 C C . GLN A 1 83 ? -17.692 3.413 12.654 1.00 98.12 83 GLN A C 1
ATOM 676 O O . GLN A 1 83 ? -18.207 4.159 13.485 1.00 98.12 83 GLN A O 1
ATOM 681 N N . ASN A 1 84 ? -17.311 2.170 12.960 1.00 97.94 84 ASN A N 1
ATOM 682 C CA . ASN A 1 84 ? -17.494 1.604 14.295 1.00 97.94 84 ASN A CA 1
ATOM 683 C C . ASN A 1 84 ? -16.704 2.394 15.351 1.00 97.94 84 ASN A C 1
ATOM 685 O O . ASN A 1 84 ? -17.227 2.690 16.423 1.00 97.94 84 ASN A O 1
ATOM 689 N N . MET A 1 85 ? -15.456 2.757 15.046 1.00 98.00 85 MET A N 1
ATOM 690 C CA . MET A 1 85 ? -14.608 3.538 15.950 1.00 98.00 85 MET A CA 1
ATOM 691 C C . MET A 1 85 ? -15.114 4.968 16.142 1.00 98.00 85 MET A C 1
ATOM 693 O O . MET A 1 85 ? -15.099 5.456 17.268 1.00 98.00 85 MET A O 1
ATOM 697 N N . GLU A 1 86 ? -15.584 5.623 15.078 1.00 97.50 86 GLU A N 1
ATOM 698 C CA . GLU A 1 86 ? -16.216 6.946 15.162 1.00 97.50 86 GLU A CA 1
ATOM 699 C C . GLU A 1 86 ? -17.423 6.908 16.109 1.00 97.50 86 GLU A C 1
ATOM 701 O O . GLU A 1 86 ? -17.495 7.710 17.038 1.00 97.50 86 GLU A O 1
ATOM 706 N N . GLY A 1 87 ? -18.291 5.898 15.984 1.00 96.75 87 GLY A N 1
ATOM 707 C CA . GLY A 1 87 ? -19.426 5.720 16.895 1.00 96.75 87 GLY A CA 1
ATOM 708 C C . GLY A 1 87 ? -19.020 5.553 18.366 1.00 96.75 87 GLY A C 1
ATOM 709 O O . GLY A 1 87 ? -19.637 6.153 19.249 1.00 96.75 87 GLY A O 1
ATOM 710 N N . LEU A 1 88 ? -17.959 4.784 18.641 1.00 96.50 88 LEU A N 1
ATOM 711 C CA . LEU A 1 88 ? -17.437 4.606 20.002 1.00 96.50 88 LEU A CA 1
ATOM 712 C C . LEU A 1 88 ? -16.852 5.902 20.577 1.00 96.50 88 LEU A C 1
ATOM 714 O O . LEU A 1 88 ? -17.042 6.193 21.759 1.00 96.50 88 LEU A O 1
ATOM 718 N N . ILE A 1 89 ? -16.145 6.683 19.757 1.00 95.94 89 ILE A N 1
ATOM 719 C CA . ILE A 1 89 ? -15.584 7.975 20.169 1.00 95.94 89 ILE A CA 1
ATOM 720 C C . ILE A 1 89 ? -16.715 8.960 20.487 1.00 95.94 89 ILE A C 1
ATOM 722 O O . ILE A 1 89 ? -16.682 9.590 21.544 1.00 95.94 89 ILE A O 1
ATOM 726 N N . ASP A 1 90 ? -17.742 9.039 19.640 1.00 95.00 90 ASP A N 1
ATOM 727 C CA . ASP A 1 90 ? -18.891 9.932 19.830 1.00 95.00 90 ASP A CA 1
ATOM 728 C C . ASP A 1 90 ? -19.718 9.571 21.075 1.00 95.00 90 ASP A C 1
ATOM 730 O O . ASP A 1 90 ? -20.218 10.445 21.791 1.00 95.00 90 ASP A O 1
ATOM 734 N N . GLU A 1 91 ? -19.886 8.277 21.368 1.00 93.75 91 GLU A N 1
ATOM 735 C CA . GLU A 1 91 ? -20.494 7.825 22.623 1.00 93.75 91 GLU A CA 1
ATOM 736 C C . GLU A 1 91 ? -19.656 8.255 23.834 1.00 93.75 91 GLU A C 1
ATOM 738 O O . GLU A 1 91 ? -20.190 8.799 24.806 1.00 93.75 91 GLU A O 1
ATOM 743 N N . ASN A 1 92 ? -18.339 8.052 23.768 1.00 94.00 92 ASN A N 1
ATOM 744 C CA . ASN A 1 92 ? -17.424 8.366 24.857 1.00 94.00 92 ASN A CA 1
ATOM 745 C C . ASN A 1 92 ? -17.376 9.881 25.143 1.00 94.00 92 ASN A C 1
ATOM 747 O O . ASN A 1 92 ? -17.512 10.301 26.293 1.00 94.00 92 ASN A O 1
ATOM 751 N N . GLN A 1 93 ? -17.300 10.712 24.101 1.00 91.69 93 GLN A N 1
ATOM 752 C CA . GLN A 1 93 ? -17.327 12.171 24.225 1.00 91.69 93 GLN A CA 1
ATOM 753 C C . GLN A 1 93 ? -18.625 12.672 24.864 1.00 91.69 93 GLN A C 1
ATOM 755 O O . GLN A 1 93 ? -18.569 13.468 25.802 1.00 91.69 93 GLN A O 1
ATOM 760 N N . ARG A 1 94 ? -19.788 12.160 24.430 1.00 89.56 94 ARG A N 1
ATOM 761 C CA . ARG A 1 94 ? -21.087 12.506 25.038 1.00 89.56 94 ARG A CA 1
ATOM 762 C C . ARG A 1 94 ? -21.168 12.120 26.513 1.00 89.56 94 ARG A C 1
ATOM 764 O O . ARG A 1 94 ? -21.765 12.850 27.296 1.00 89.56 94 ARG A O 1
ATOM 771 N N . ARG A 1 95 ? -20.587 10.979 26.897 1.00 87.31 95 ARG A N 1
ATOM 772 C CA . ARG A 1 95 ? -20.663 10.461 28.271 1.00 87.31 95 ARG A CA 1
ATOM 773 C C . ARG A 1 95 ? -19.797 11.237 29.269 1.00 87.31 95 ARG A C 1
ATOM 775 O O . ARG A 1 95 ? -20.177 11.329 30.431 1.00 87.31 95 ARG A O 1
ATOM 782 N N . TYR A 1 96 ? -18.649 11.758 28.848 1.00 80.62 96 TYR A N 1
ATOM 783 C CA . TYR A 1 96 ? -17.615 12.235 29.779 1.00 80.62 96 TYR A CA 1
ATOM 784 C C . TYR A 1 96 ? -17.178 13.692 29.556 1.00 80.62 96 TYR A C 1
ATOM 786 O O . TYR A 1 96 ? -16.697 14.323 30.492 1.00 80.62 96 TYR A O 1
ATOM 794 N N . TRP A 1 97 ? -17.362 14.243 28.353 1.00 74.56 97 TRP A 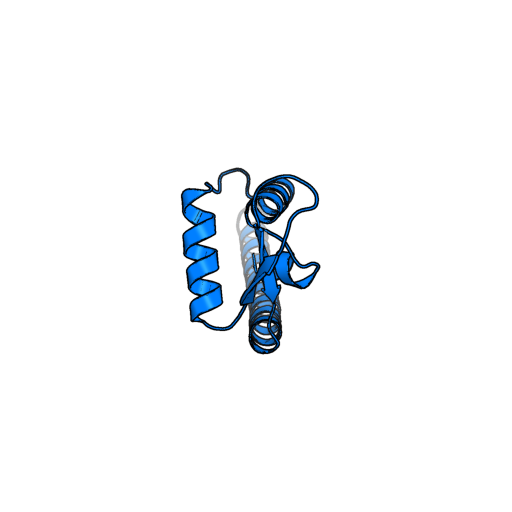N 1
ATOM 795 C CA . TRP A 1 97 ? -16.965 15.614 27.995 1.00 74.56 97 TRP A C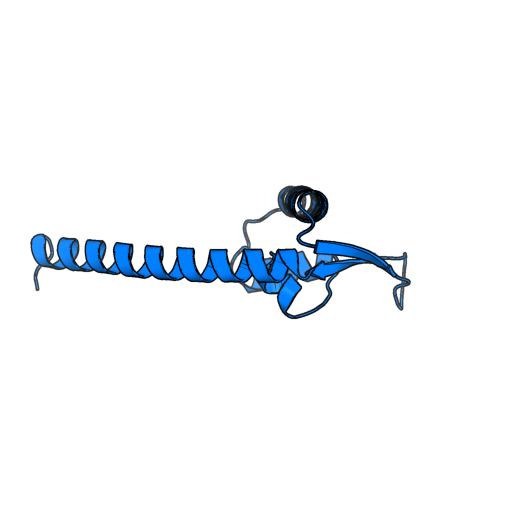A 1
ATOM 796 C C . TRP A 1 97 ? -18.156 16.462 27.541 1.00 74.56 97 TRP A C 1
ATOM 798 O O . TRP A 1 97 ? -17.975 17.407 26.775 1.00 74.56 97 TRP A O 1
ATOM 808 N N . GLY A 1 98 ? -19.367 16.115 27.995 1.00 64.8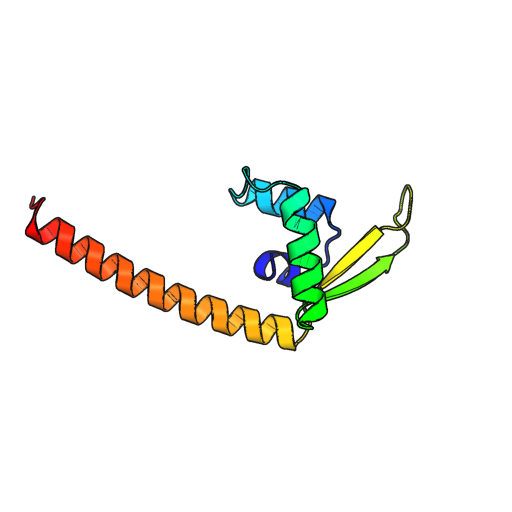1 98 GLY A N 1
ATOM 809 C CA . GLY A 1 98 ? -20.605 16.797 27.625 1.00 64.81 98 GLY A CA 1
ATOM 810 C C . GLY A 1 98 ? -20.456 18.321 27.624 1.00 64.81 98 GLY A C 1
ATOM 811 O O . GLY A 1 98 ? -20.219 18.933 28.666 1.00 64.81 98 GLY A O 1
ATOM 812 N N . LYS A 1 99 ? -20.587 18.906 26.429 1.00 52.41 99 LYS A N 1
ATOM 813 C CA . LYS A 1 99 ? -21.269 20.191 26.286 1.00 52.41 99 LYS A CA 1
ATOM 814 C C . LYS A 1 99 ? -22.743 19.994 26.609 1.00 52.41 99 LYS A C 1
ATOM 816 O O . LYS A 1 99 ? -23.275 18.934 26.207 1.00 52.41 99 LYS A O 1
#

Organism: NCBI:txid115778

InterPro domains:
  IPR005149 Transcription regulator PadR, N-terminal [PF03551] (1-72)
  IPR036388 Winged helix-like DNA-binding domain superfamily [G3DSA:1.10.10.10] (1-98)
  IPR036390 Winged helix DNA-binding domain superfamily [SSF46785] (2-89)
  IPR052509 Metal-responsive DNA-binding regulator [PTHR33169] (2-89)

Sequence (99 aa):
MLLIISREELYGYVLNQRLQESGFDTVSDGTIYPALQKLQREGYIVGEMRKSPEGPARKYFKITADGRTHLQLFIETWSQLKQNMEGLIDENQRRYWGK

pLDDT: mean 92.51, std 7.25, range [52.41, 98.56]